Protein AF-A0A4R6BAG0-F1 (afdb_monomer)

Solvent-accessible surface area (backbone atoms only — not comparable to full-atom values): 4954 Å² total; per-residue (Å²): 132,90,79,74,91,60,79,78,90,71,59,60,44,75,41,76,92,77,73,36,45,26,40,88,86,71,48,58,40,76,45,76,44,79,43,79,63,95,73,94,52,86,58,29,42,32,33,30,41,58,53,74,61,39,72,74,34,91,62,21,82,91,73,48,64,92,87,61,92,71,44,75,52,76,48,112

Organism: NCBI:txid198483

Mean predicted aligned error: 8.37 Å

Nearest PDB structures (foldseek):
  8g5y-assembly1_5A  TM=4.362E-01  e=3.928E+00  Homo sapiens
  5hy6-assembly1_A  TM=4.056E-01  e=7.182E+00  Spodoptera frugiperda

Foldseek 3Di:
DDPDDDPPPWDFDQDPVVRFTAGPLGFTFPDWDWDDDPPPDDIKIKTWGDVVCLVPGPVVPVQPDPPDPTDIDIDD

Sequence (76 aa):
IVHGVRKENQAFEYNKDAGMFVCPAGQLAVRKARQGKKQGQNQTDTYYFDIDKCQICPLKIGCYRDGAKSKTYSVT

pLDDT: mean 76.93, std 13.63, range [32.78, 89.69]

Radius of gyration: 13.51 Å; Cα contacts (8 Å,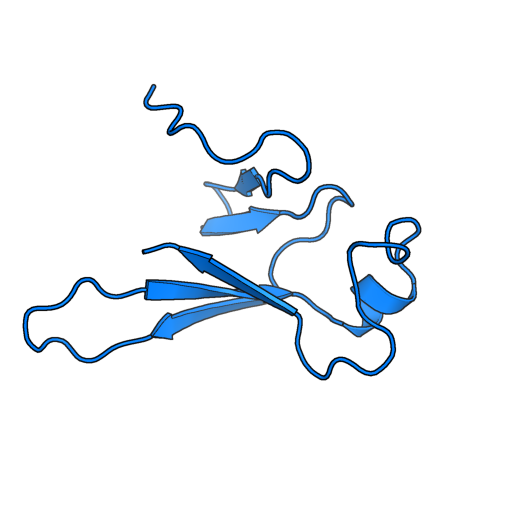 |Δi|>4): 109; chains: 1; bounding box: 24×37×34 Å

Secondary structure (DSSP, 8-state):
-------GGG--EEETTTTEEE-TTSPBPSEEEEES-SSSSPPEEEEEE-HHHHHS-TTHHHHS-TT-S-EEEEE-

Structure (mmCIF, N/CA/C/O backbone):
data_AF-A0A4R6BAG0-F1
#
_entry.id   AF-A0A4R6BAG0-F1
#
loop_
_atom_site.group_PDB
_atom_site.id
_atom_site.type_symbol
_atom_site.label_atom_id
_atom_site.label_alt_id
_atom_site.label_comp_id
_atom_site.label_asym_id
_atom_site.label_entity_id
_atom_site.label_seq_id
_atom_site.pdbx_PDB_ins_code
_atom_site.Cartn_x
_atom_site.Cartn_y
_atom_site.Cartn_z
_atom_site.occupancy
_atom_site.B_iso_or_equiv
_atom_site.auth_seq_id
_atom_site.auth_comp_id
_atom_site.auth_asym_id
_atom_site.auth_atom_id
_atom_site.pdbx_PDB_model_num
ATOM 1 N N . ILE A 1 1 ? 0.077 23.458 -7.903 1.00 35.38 1 ILE A N 1
ATOM 2 C CA . ILE A 1 1 ? -0.009 21.978 -7.862 1.00 35.38 1 ILE A CA 1
ATOM 3 C C . ILE A 1 1 ? 1.108 21.514 -6.935 1.00 35.38 1 ILE A C 1
ATOM 5 O O . ILE A 1 1 ? 2.261 21.778 -7.246 1.00 35.38 1 ILE A O 1
ATOM 9 N N . VAL A 1 2 ? 0.794 20.988 -5.745 1.00 32.78 2 VAL A N 1
ATOM 10 C CA . VAL A 1 2 ? 1.826 20.632 -4.755 1.00 32.78 2 VAL A CA 1
ATOM 11 C C . VAL A 1 2 ? 2.348 19.226 -5.050 1.00 32.78 2 VAL A C 1
ATOM 13 O O . VAL A 1 2 ? 1.738 18.224 -4.690 1.00 32.78 2 VAL A O 1
ATOM 16 N N . HIS A 1 3 ? 3.466 19.149 -5.765 1.00 45.72 3 HIS A N 1
ATOM 17 C CA . HIS A 1 3 ? 4.207 17.904 -5.941 1.00 45.72 3 HIS A CA 1
ATOM 18 C C . HIS A 1 3 ? 5.138 17.740 -4.737 1.00 45.72 3 HIS A C 1
ATOM 20 O O . HIS A 1 3 ? 6.294 18.150 -4.758 1.00 45.72 3 HIS A O 1
ATOM 26 N N . GLY A 1 4 ? 4.595 17.208 -3.639 1.00 44.84 4 GLY A N 1
ATOM 27 C CA . GLY A 1 4 ? 5.402 16.806 -2.491 1.00 44.84 4 GLY A CA 1
ATOM 28 C C . GLY A 1 4 ? 6.399 15.734 -2.926 1.00 44.84 4 GLY A C 1
ATOM 29 O O . GLY A 1 4 ? 5.997 14.701 -3.458 1.00 44.84 4 GLY A O 1
ATOM 30 N N . VAL A 1 5 ? 7.688 15.999 -2.718 1.00 47.69 5 VAL A N 1
ATOM 31 C CA . VAL A 1 5 ? 8.819 15.157 -3.127 1.00 47.69 5 VAL A CA 1
ATOM 32 C C . VAL A 1 5 ? 8.751 13.807 -2.401 1.00 47.69 5 VAL A C 1
ATOM 34 O O . VAL A 1 5 ? 9.278 13.637 -1.305 1.00 47.69 5 VAL A O 1
ATOM 37 N N . ARG A 1 6 ? 8.059 12.827 -2.985 1.00 52.97 6 ARG A N 1
ATOM 38 C CA . ARG A 1 6 ? 8.122 11.415 -2.584 1.00 52.97 6 ARG A CA 1
ATOM 39 C C . ARG A 1 6 ? 8.909 10.681 -3.665 1.00 52.97 6 ARG A C 1
ATOM 41 O O . ARG A 1 6 ? 8.663 10.917 -4.840 1.00 52.97 6 ARG A O 1
ATOM 48 N N . LYS A 1 7 ? 9.878 9.846 -3.259 1.00 46.59 7 LYS A N 1
ATOM 49 C CA . LYS A 1 7 ? 10.812 9.115 -4.142 1.00 46.59 7 LYS A CA 1
ATOM 50 C C . LYS A 1 7 ? 10.114 8.631 -5.422 1.00 46.59 7 LYS A C 1
ATOM 52 O O . LYS A 1 7 ? 9.258 7.753 -5.376 1.00 46.59 7 LYS A O 1
ATOM 57 N N . GLU A 1 8 ? 10.533 9.214 -6.539 1.00 49.59 8 GLU A N 1
ATOM 58 C CA . GLU A 1 8 ? 9.941 9.150 -7.884 1.00 49.59 8 GLU A CA 1
ATOM 59 C C . GLU A 1 8 ? 9.857 7.736 -8.490 1.00 49.59 8 GLU A C 1
ATOM 61 O O . GLU A 1 8 ? 9.127 7.500 -9.441 1.00 49.59 8 GLU A O 1
ATOM 66 N N . ASN A 1 9 ? 10.549 6.749 -7.923 1.00 46.38 9 ASN A N 1
ATOM 67 C CA . ASN A 1 9 ? 10.760 5.461 -8.589 1.00 46.38 9 ASN A CA 1
ATOM 68 C C . ASN A 1 9 ? 9.658 4.402 -8.365 1.00 46.38 9 ASN A C 1
ATOM 70 O O . ASN A 1 9 ? 9.824 3.252 -8.764 1.00 46.38 9 ASN A O 1
ATOM 74 N N . GLN A 1 10 ? 8.543 4.743 -7.707 1.00 54.88 10 GLN A N 1
ATOM 75 C CA . GLN A 1 10 ? 7.437 3.799 -7.456 1.00 54.88 10 GLN A CA 1
ATOM 76 C C . GLN A 1 10 ? 6.107 4.512 -7.143 1.00 54.88 10 GLN A C 1
ATOM 78 O O . GLN A 1 10 ? 5.333 4.078 -6.288 1.00 54.88 10 GLN A O 1
ATOM 83 N N . ALA A 1 11 ? 5.879 5.669 -7.769 1.00 64.62 11 ALA A N 1
ATOM 84 C CA . ALA A 1 11 ? 4.779 6.558 -7.421 1.00 64.62 11 ALA A CA 1
ATOM 85 C C . ALA A 1 11 ? 3.417 5.909 -7.723 1.00 64.62 11 ALA A C 1
ATOM 87 O O . ALA A 1 11 ? 3.044 5.712 -8.874 1.00 64.62 11 ALA A O 1
ATOM 88 N N . PHE A 1 12 ? 2.671 5.568 -6.672 1.00 76.62 12 PHE A 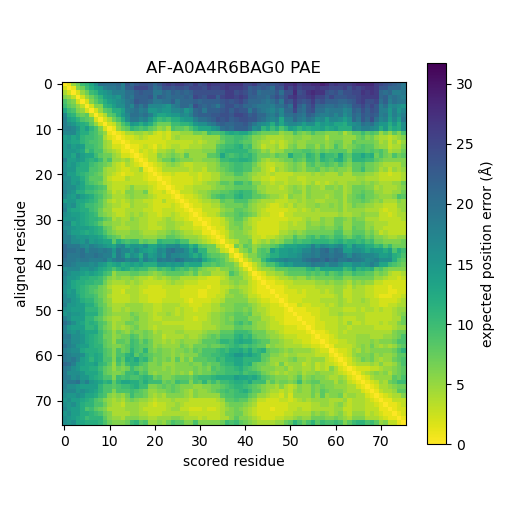N 1
ATOM 89 C CA . PHE A 1 12 ? 1.256 5.233 -6.788 1.00 76.62 12 PHE A CA 1
ATOM 90 C C . PHE A 1 12 ? 0.493 6.502 -7.184 1.00 76.62 12 PHE A C 1
ATOM 92 O O . PHE A 1 12 ? 0.604 7.527 -6.506 1.00 76.62 12 PHE A O 1
ATOM 99 N N . GLU A 1 13 ? -0.288 6.438 -8.256 1.00 84.00 13 GLU A N 1
ATOM 100 C CA . GLU A 1 13 ? -1.082 7.567 -8.737 1.00 84.00 13 GLU A CA 1
ATOM 101 C C . GLU A 1 13 ? -2.408 7.639 -7.986 1.00 84.00 13 GLU A C 1
ATOM 103 O O . GLU A 1 13 ? -3.072 6.628 -7.779 1.00 84.00 13 GLU A O 1
ATOM 108 N N . TYR A 1 14 ? -2.822 8.828 -7.553 1.00 84.00 14 TYR A N 1
ATOM 109 C CA . TYR A 1 14 ? -4.122 8.991 -6.906 1.00 84.00 14 TYR A CA 1
ATOM 110 C C . TYR A 1 14 ? -5.203 9.268 -7.953 1.00 84.00 14 TYR A C 1
ATOM 112 O O . TYR A 1 14 ? -5.241 10.351 -8.539 1.00 84.00 14 TYR A O 1
ATOM 120 N N . ASN A 1 15 ? -6.104 8.310 -8.157 1.00 85.62 15 ASN A N 1
ATOM 121 C CA . ASN A 1 15 ? -7.277 8.479 -8.999 1.00 85.62 15 ASN A CA 1
ATOM 122 C C . ASN A 1 15 ? -8.354 9.253 -8.218 1.00 85.62 15 ASN A C 1
ATOM 124 O O . ASN A 1 15 ? -8.892 8.760 -7.223 1.00 85.62 15 ASN A O 1
ATOM 128 N N . LYS A 1 16 ? -8.652 10.480 -8.663 1.00 81.25 16 LYS A N 1
ATOM 129 C CA . LYS A 1 16 ? -9.620 11.378 -8.013 1.00 81.25 16 LYS A CA 1
ATOM 130 C C . LYS A 1 16 ? -11.068 10.953 -8.248 1.00 81.25 16 LYS A C 1
ATOM 132 O O . LYS A 1 16 ? -11.875 11.146 -7.346 1.00 81.25 16 LYS A O 1
ATOM 137 N N . ASP A 1 17 ? -11.369 10.358 -9.398 1.00 81.62 17 ASP A N 1
ATOM 138 C CA . ASP A 1 17 ? -12.708 9.874 -9.748 1.00 81.62 17 ASP A CA 1
ATOM 139 C C . ASP A 1 17 ? -13.110 8.675 -8.882 1.00 81.62 17 ASP A C 1
ATOM 141 O O . ASP A 1 17 ? -14.242 8.584 -8.415 1.00 81.62 17 ASP A O 1
ATOM 145 N N . ALA A 1 18 ? -12.155 7.781 -8.605 1.00 78.12 18 ALA A N 1
ATOM 146 C CA . ALA A 1 18 ? -12.368 6.611 -7.751 1.00 78.12 18 ALA A CA 1
ATOM 147 C C . ALA A 1 18 ? -12.061 6.863 -6.261 1.00 78.12 18 ALA A C 1
ATOM 149 O O . ALA A 1 18 ? -12.403 6.044 -5.408 1.00 78.12 18 ALA A O 1
ATOM 150 N N . GLY A 1 19 ? -11.368 7.957 -5.930 1.00 82.62 19 GLY A N 1
ATOM 151 C CA . GLY A 1 19 ? -10.877 8.229 -4.575 1.00 82.62 19 GLY A CA 1
ATOM 152 C C . GLY A 1 19 ? -9.859 7.196 -4.069 1.00 82.62 19 GLY A C 1
ATOM 153 O O . GLY A 1 19 ? -9.780 6.930 -2.865 1.00 82.62 19 GLY A O 1
ATOM 154 N N . MET A 1 20 ? -9.109 6.569 -4.978 1.00 87.25 20 MET A N 1
ATOM 155 C CA . MET A 1 20 ? -8.247 5.417 -4.698 1.00 87.25 20 MET A CA 1
ATOM 156 C C . MET A 1 20 ? -6.882 5.549 -5.368 1.00 87.25 20 MET A C 1
ATOM 158 O O . MET A 1 20 ? -6.741 6.1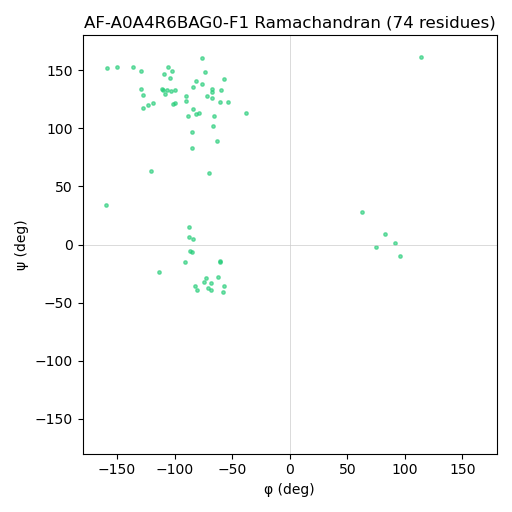80 -6.410 1.00 87.25 20 MET A O 1
ATOM 162 N N . PHE A 1 21 ? -5.864 4.920 -4.776 1.00 87.12 21 PHE A N 1
ATOM 163 C CA . PHE A 1 21 ? -4.541 4.842 -5.389 1.00 87.12 21 PHE A CA 1
ATOM 164 C C . PHE A 1 21 ? -4.478 3.728 -6.433 1.00 87.12 21 PHE A C 1
ATOM 166 O O . PHE A 1 21 ? -5.007 2.636 -6.230 1.00 87.12 21 PHE A O 1
ATOM 173 N N . VAL A 1 22 ? -3.783 4.011 -7.525 1.00 85.94 22 VAL A N 1
ATOM 174 C CA . VAL A 1 22 ? -3.473 3.109 -8.625 1.00 85.94 22 VAL A CA 1
ATOM 175 C C . VAL A 1 22 ? -1.990 2.789 -8.544 1.00 85.94 22 VAL A C 1
ATOM 177 O O . VAL A 1 22 ? -1.151 3.676 -8.385 1.00 85.94 22 VAL A O 1
ATOM 180 N N . CYS A 1 23 ? -1.652 1.507 -8.583 1.00 84.25 23 CYS A N 1
ATOM 181 C CA . CYS A 1 23 ? -0.260 1.088 -8.627 1.00 84.25 23 CYS A CA 1
ATOM 182 C C . CYS A 1 23 ? 0.321 1.300 -10.038 1.00 84.25 23 CYS A C 1
ATOM 184 O O . CYS A 1 23 ? -0.441 1.326 -11.004 1.00 84.25 23 CYS A O 1
ATOM 186 N N . PRO A 1 24 ? 1.654 1.364 -10.199 1.00 80.69 24 PRO A N 1
ATOM 187 C CA . PRO A 1 24 ? 2.283 1.521 -11.517 1.00 80.69 24 PRO A CA 1
ATOM 188 C C . PRO A 1 24 ? 1.978 0.375 -12.501 1.00 80.69 24 PRO A C 1
ATOM 190 O O . PRO A 1 24 ? 2.169 0.526 -13.699 1.00 80.69 24 PRO A O 1
ATOM 193 N N . ALA A 1 25 ? 1.471 -0.767 -12.020 1.00 80.50 25 ALA A N 1
ATOM 194 C CA . ALA A 1 25 ? 0.970 -1.850 -12.869 1.00 80.50 25 ALA A CA 1
ATOM 195 C C . ALA A 1 25 ? -0.492 -1.653 -13.332 1.00 80.50 25 ALA A C 1
ATOM 197 O O . ALA A 1 25 ? -1.075 -2.566 -13.912 1.00 80.50 25 ALA A O 1
ATOM 198 N N . GLY A 1 26 ? -1.120 -0.514 -13.016 1.00 81.56 26 GLY A N 1
ATOM 199 C CA . GLY A 1 26 ? -2.496 -0.181 -13.397 1.00 81.56 26 GLY A CA 1
ATOM 200 C C . GLY A 1 26 ? -3.594 -0.762 -12.497 1.00 81.56 26 GLY A C 1
ATOM 201 O O . GLY A 1 26 ? -4.769 -0.674 -12.840 1.00 81.56 26 GLY A O 1
ATOM 202 N N . GLN A 1 27 ? -3.259 -1.363 -11.349 1.00 84.88 27 GLN A N 1
ATOM 203 C CA . GLN A 1 27 ? -4.259 -1.918 -10.425 1.00 84.88 27 GLN A CA 1
ATOM 204 C C . GLN A 1 27 ? -4.707 -0.881 -9.396 1.00 84.88 27 GLN A C 1
ATOM 206 O O . GLN A 1 27 ? -3.881 -0.301 -8.687 1.00 84.88 27 GLN A O 1
ATOM 211 N N . LEU A 1 28 ? -6.021 -0.696 -9.271 1.00 87.06 28 LEU A N 1
ATOM 212 C CA . LEU A 1 28 ? -6.629 0.121 -8.223 1.00 87.06 28 LEU A CA 1
ATOM 213 C C . LEU A 1 28 ? -6.582 -0.579 -6.861 1.00 87.06 28 LEU A C 1
ATOM 215 O O . LEU A 1 28 ? -6.670 -1.806 -6.759 1.00 87.06 28 LEU A O 1
ATOM 219 N N . ALA A 1 29 ? -6.476 0.223 -5.803 1.00 88.31 29 ALA A N 1
ATOM 220 C CA . ALA A 1 29 ? -6.712 -0.235 -4.444 1.00 88.31 29 ALA A CA 1
ATOM 221 C C . ALA A 1 29 ? -8.128 -0.828 -4.323 1.00 88.31 29 ALA A C 1
ATOM 223 O O . ALA A 1 29 ? -9.077 -0.330 -4.913 1.00 88.31 29 ALA A O 1
ATOM 224 N N . VAL A 1 30 ? -8.271 -1.892 -3.539 1.00 89.69 30 VAL A N 1
ATOM 225 C CA . VAL A 1 30 ? -9.555 -2.569 -3.298 1.00 89.69 30 V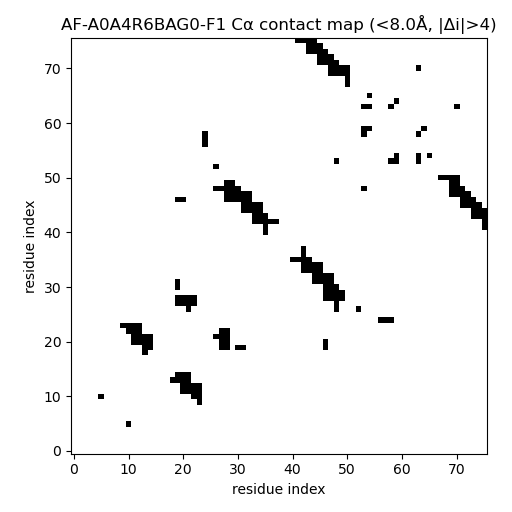AL A CA 1
ATOM 226 C C . VAL A 1 30 ? -10.347 -1.852 -2.213 1.00 89.69 30 VAL A C 1
ATOM 228 O O . VAL A 1 30 ? -11.571 -1.784 -2.257 1.00 89.69 30 VAL A O 1
ATOM 231 N N . ARG A 1 31 ? -9.652 -1.322 -1.202 1.00 88.19 31 ARG A N 1
ATOM 232 C CA . ARG A 1 31 ? -10.295 -0.615 -0.093 1.00 88.19 31 ARG A CA 1
ATOM 233 C C . ARG A 1 31 ? -9.406 0.464 0.492 1.00 88.19 31 ARG A C 1
ATOM 235 O O . ARG A 1 31 ? -8.182 0.346 0.508 1.00 88.19 31 ARG A O 1
ATOM 242 N N . LYS A 1 32 ? -10.052 1.473 1.060 1.00 88.94 32 LYS A N 1
ATOM 243 C CA . LYS A 1 32 ? -9.448 2.504 1.901 1.00 88.94 32 LYS A CA 1
ATOM 244 C C . LYS A 1 32 ? -9.929 2.294 3.334 1.00 88.94 32 LYS A C 1
ATOM 246 O O . LYS A 1 32 ? -11.120 2.113 3.561 1.00 88.94 32 LYS A O 1
ATOM 251 N N . ALA A 1 33 ? -9.019 2.322 4.298 1.00 87.88 33 ALA A N 1
ATOM 252 C CA . ALA A 1 33 ? -9.353 2.370 5.713 1.00 87.88 33 ALA A CA 1
ATOM 253 C C . ALA A 1 33 ? -8.614 3.535 6.360 1.00 87.88 33 ALA A C 1
ATOM 255 O O . ALA A 1 33 ? -7.399 3.654 6.222 1.00 87.88 33 ALA A O 1
ATOM 256 N N . ARG A 1 34 ? -9.343 4.376 7.086 1.00 85.94 34 ARG A N 1
ATOM 257 C CA . ARG A 1 34 ? -8.748 5.445 7.882 1.00 85.94 34 ARG A CA 1
ATOM 258 C C . ARG A 1 34 ? -8.328 4.873 9.230 1.00 85.94 34 ARG A C 1
ATOM 260 O O . ARG A 1 34 ? -9.165 4.369 9.975 1.00 85.94 34 ARG A O 1
ATOM 267 N N . GLN A 1 35 ? -7.031 4.896 9.500 1.00 81.62 35 GLN A N 1
ATOM 268 C CA . GLN A 1 35 ? -6.426 4.405 10.730 1.00 81.62 35 GLN A CA 1
ATOM 269 C C . GLN A 1 35 ? -6.05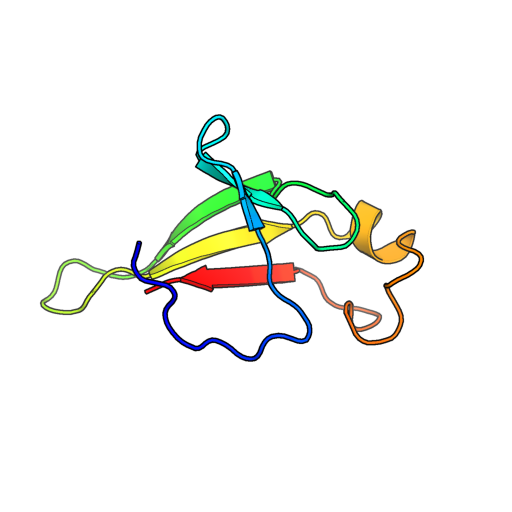8 5.566 11.661 1.00 81.62 35 GLN A C 1
ATOM 271 O O . GLN A 1 35 ? -5.706 6.663 11.221 1.00 81.62 35 GLN A O 1
ATOM 276 N N . GLY A 1 36 ? -6.119 5.290 12.965 1.00 76.56 36 GLY A N 1
ATOM 277 C CA . GLY A 1 36 ? -5.829 6.243 14.034 1.00 76.56 36 GLY A C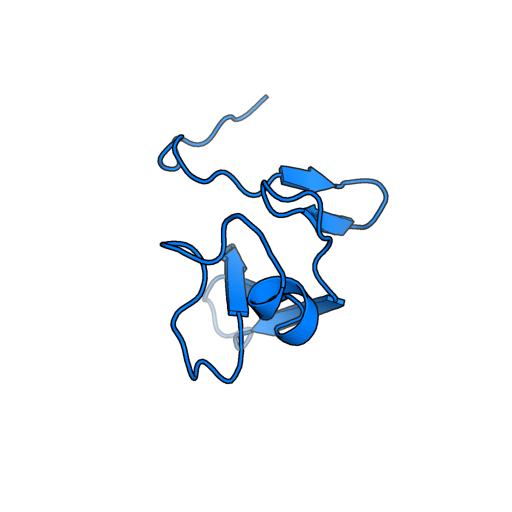A 1
ATOM 278 C C . GLY A 1 36 ? -7.060 6.584 14.877 1.00 76.56 36 GLY A C 1
ATOM 279 O O . GLY A 1 36 ? -8.201 6.351 14.489 1.00 76.56 36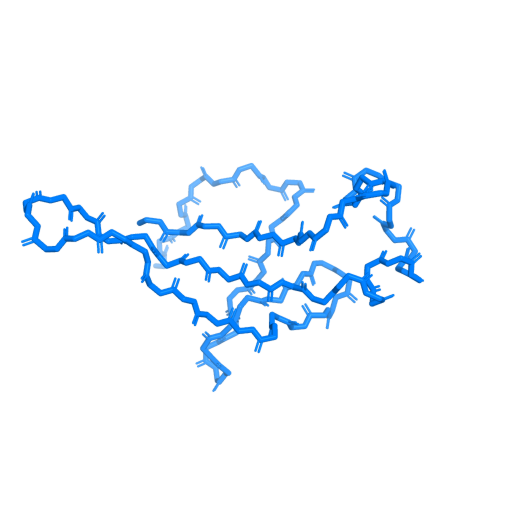 GLY A O 1
ATOM 280 N N . LYS A 1 37 ? -6.828 7.131 16.074 1.00 70.62 37 LYS A N 1
ATOM 281 C CA . LYS A 1 37 ? -7.878 7.702 16.935 1.00 70.62 37 LYS A CA 1
ATOM 282 C C . LYS A 1 37 ? -7.803 9.222 16.862 1.00 70.62 37 LYS A C 1
ATOM 284 O O . LYS A 1 37 ? -6.702 9.762 16.797 1.00 70.62 37 LYS A O 1
ATOM 289 N N . LYS A 1 38 ? -8.948 9.915 16.894 1.00 66.00 38 LYS A N 1
ATOM 290 C CA . LYS A 1 38 ? -9.030 11.388 16.965 1.00 66.00 38 LYS A CA 1
ATOM 291 C C . LYS A 1 38 ? -8.573 11.904 18.346 1.00 66.00 38 LYS A C 1
ATOM 293 O O . LYS A 1 38 ? -9.357 12.483 19.083 1.00 66.00 38 LYS A O 1
ATOM 298 N N . GLN A 1 39 ? -7.322 11.649 18.723 1.00 65.94 39 GLN A N 1
ATOM 299 C CA . GLN A 1 39 ? -6.683 12.156 19.943 1.00 65.94 39 GLN A CA 1
ATOM 300 C C . GLN A 1 39 ? -5.448 12.984 19.559 1.00 65.94 39 GLN A C 1
ATOM 302 O O . GLN A 1 39 ? -4.317 12.598 19.826 1.00 65.94 39 GLN A O 1
ATOM 307 N N . GLY A 1 40 ? -5.664 14.090 18.841 1.00 65.56 40 GLY A N 1
ATOM 308 C CA . GLY A 1 40 ? -4.622 15.090 18.564 1.00 65.56 40 GLY A CA 1
ATOM 309 C C . GLY A 1 40 ? -3.563 14.731 17.511 1.00 65.56 40 GLY A C 1
ATOM 310 O O . GLY A 1 40 ? -2.727 15.574 17.214 1.00 65.56 40 GLY A O 1
ATOM 311 N N . GLN A 1 41 ? -3.597 13.533 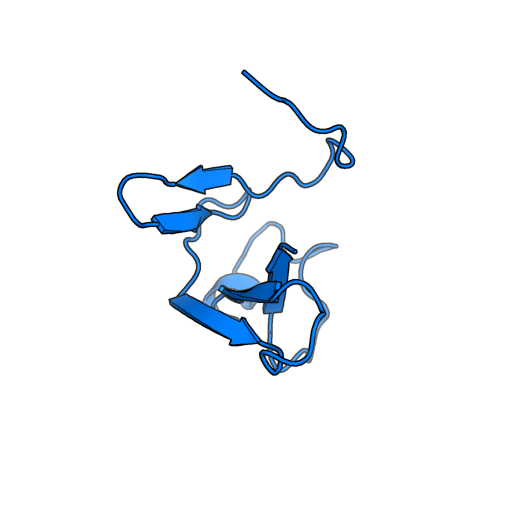16.917 1.00 69.81 41 GLN A N 1
ATOM 312 C CA . GLN A 1 41 ? -2.695 13.130 15.828 1.00 69.81 41 GLN A CA 1
ATOM 313 C C . GLN A 1 41 ? -3.427 13.023 14.481 1.00 69.81 41 GLN A C 1
ATOM 315 O O . GLN A 1 41 ? -4.605 12.642 14.424 1.00 69.81 41 GLN A O 1
ATOM 320 N N . ASN A 1 42 ? -2.712 13.339 13.393 1.00 71.81 42 ASN A N 1
ATOM 321 C CA . ASN A 1 42 ? -3.224 13.212 12.028 1.00 71.81 42 ASN A CA 1
ATOM 322 C C . ASN A 1 42 ? -3.616 11.758 11.746 1.00 71.81 42 ASN A C 1
ATOM 324 O O . ASN A 1 42 ? -2.894 10.819 12.068 1.00 71.81 42 ASN A O 1
ATOM 328 N N . GLN A 1 43 ? -4.804 11.585 11.174 1.00 78.94 43 GLN A N 1
ATOM 329 C CA . GLN A 1 43 ? -5.315 10.276 10.784 1.00 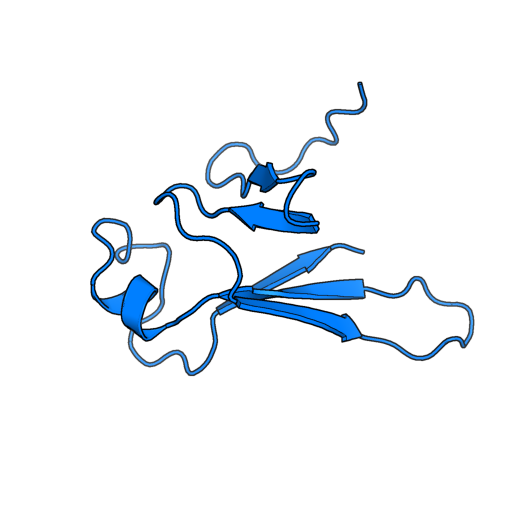78.94 43 GLN A CA 1
ATOM 330 C C . GLN A 1 43 ? -4.617 9.822 9.506 1.00 78.94 43 GLN A C 1
ATOM 332 O O . GLN A 1 43 ? -4.496 10.611 8.573 1.00 78.94 43 GLN A O 1
ATOM 337 N N . THR A 1 44 ? -4.238 8.552 9.440 1.00 84.06 44 THR A N 1
ATOM 338 C CA . THR A 1 44 ? -3.573 7.984 8.269 1.00 84.06 44 THR A CA 1
ATOM 339 C C . THR A 1 44 ? -4.591 7.223 7.433 1.00 84.06 44 THR A C 1
ATOM 341 O O . THR A 1 44 ? -5.231 6.286 7.904 1.00 84.06 44 THR A O 1
ATOM 344 N N . ASP A 1 45 ? -4.753 7.611 6.177 1.00 87.38 45 ASP A N 1
ATOM 345 C CA . ASP A 1 45 ? -5.536 6.862 5.207 1.00 87.38 45 ASP A CA 1
ATOM 346 C C . ASP A 1 45 ? -4.684 5.715 4.644 1.00 87.38 45 ASP A C 1
ATOM 348 O O . ASP A 1 45 ? -3.709 5.932 3.926 1.00 87.38 45 ASP A O 1
ATOM 352 N N . THR A 1 46 ? -5.057 4.477 4.954 1.00 88.06 46 THR A N 1
ATOM 353 C CA . THR A 1 46 ? -4.398 3.267 4.457 1.00 88.06 46 THR A CA 1
ATOM 354 C C . THR A 1 46 ? -5.204 2.646 3.325 1.00 88.06 46 THR A C 1
ATOM 356 O O . THR A 1 46 ? -6.352 2.240 3.500 1.00 88.06 46 THR A O 1
ATOM 359 N N . TYR A 1 47 ? -4.583 2.524 2.162 1.00 89.06 47 TYR A N 1
ATOM 360 C CA . TYR A 1 47 ? -5.136 1.912 0.961 1.00 89.06 47 TYR A CA 1
ATOM 361 C C . TYR A 1 47 ? -4.613 0.489 0.835 1.00 89.06 47 TYR A C 1
ATOM 363 O O . TYR A 1 47 ? -3.419 0.253 0.994 1.00 89.06 47 TYR A O 1
ATOM 371 N N . TYR A 1 48 ? -5.495 -0.461 0.560 1.00 88.19 48 TYR A N 1
ATOM 372 C CA . TYR A 1 48 ? -5.172 -1.880 0.467 1.00 88.19 48 TYR A CA 1
ATOM 373 C C . TYR A 1 48 ? -5.290 -2.327 -0.978 1.00 88.19 48 TYR A C 1
ATOM 375 O O . TYR A 1 48 ? -6.289 -2.039 -1.634 1.00 88.19 48 TYR A O 1
ATOM 383 N N . PHE A 1 49 ? -4.294 -3.064 -1.445 1.00 88.38 49 PHE A N 1
ATOM 384 C CA . PHE A 1 49 ? -4.250 -3.643 -2.778 1.00 88.38 49 PHE A CA 1
ATOM 385 C C . PHE A 1 49 ? -4.504 -5.143 -2.721 1.00 88.38 49 PHE A C 1
ATOM 387 O O . PHE A 1 49 ? -4.218 -5.802 -1.719 1.00 88.38 49 PHE A O 1
ATOM 394 N N . ASP A 1 50 ? -5.032 -5.656 -3.825 1.00 87.75 50 ASP A N 1
ATOM 395 C CA . ASP A 1 50 ? -5.301 -7.072 -4.016 1.00 87.75 50 ASP A CA 1
ATOM 396 C C . ASP A 1 50 ? -3.993 -7.853 -4.194 1.00 87.75 50 ASP A C 1
ATOM 398 O O . ASP A 1 50 ? -3.144 -7.486 -5.014 1.00 87.75 50 ASP A O 1
ATOM 402 N N . ILE A 1 51 ? -3.818 -8.915 -3.412 1.00 86.50 51 ILE A N 1
ATOM 403 C CA . ILE A 1 51 ? -2.606 -9.732 -3.438 1.00 86.50 51 ILE A CA 1
ATOM 404 C C . ILE A 1 51 ? -2.635 -10.712 -4.589 1.00 86.50 51 ILE A C 1
ATOM 406 O O . ILE A 1 51 ? -1.599 -10.891 -5.220 1.00 86.50 51 ILE A O 1
ATOM 410 N N . ASP A 1 52 ? -3.788 -11.300 -4.894 1.00 86.31 52 ASP A N 1
ATOM 411 C CA . ASP A 1 52 ? -3.926 -12.240 -6.002 1.00 86.31 52 ASP A CA 1
ATOM 412 C C . ASP A 1 52 ? -3.504 -11.553 -7.305 1.00 86.31 52 ASP A C 1
ATOM 414 O O . ASP A 1 52 ? -2.710 -12.079 -8.087 1.00 86.31 52 ASP A O 1
ATOM 418 N N . LYS A 1 53 ? -3.894 -10.281 -7.459 1.00 84.56 53 LYS A N 1
ATOM 419 C CA . LYS A 1 53 ? -3.440 -9.435 -8.571 1.00 84.56 53 LYS A CA 1
ATOM 420 C C . LYS A 1 53 ? -1.956 -9.076 -8.494 1.00 84.56 53 LYS A C 1
ATOM 422 O O . LYS A 1 53 ? -1.305 -8.943 -9.526 1.00 84.56 53 LYS A O 1
ATOM 427 N N . CYS A 1 54 ? -1.397 -8.911 -7.295 1.00 84.06 54 CYS A N 1
ATOM 428 C CA . CYS A 1 54 ? 0.036 -8.660 -7.120 1.00 84.06 54 CYS A CA 1
ATOM 429 C C . CYS A 1 54 ? 0.903 -9.901 -7.384 1.00 84.06 54 CYS A C 1
ATOM 431 O O . CYS A 1 54 ? 2.039 -9.736 -7.819 1.00 84.06 54 CYS A O 1
ATOM 433 N N . GLN A 1 55 ? 0.393 -11.114 -7.161 1.00 83.12 55 GLN A N 1
ATOM 434 C CA . GLN A 1 55 ? 1.110 -12.371 -7.404 1.00 83.12 55 GLN A CA 1
ATOM 435 C C . GLN A 1 55 ? 1.292 -12.656 -8.898 1.00 83.12 55 GLN A C 1
ATOM 437 O O . GLN A 1 55 ? 2.353 -13.129 -9.311 1.00 83.12 55 GLN A O 1
ATOM 442 N N . ILE A 1 56 ? 0.283 -12.328 -9.711 1.00 84.62 56 ILE A N 1
ATOM 443 C CA . ILE A 1 56 ? 0.338 -12.445 -11.178 1.00 84.62 56 ILE A CA 1
ATOM 444 C C . ILE A 1 56 ? 0.976 -11.224 -11.854 1.00 84.62 56 ILE A C 1
ATOM 446 O O . ILE A 1 56 ? 1.182 -11.220 -13.065 1.00 84.62 56 ILE A O 1
ATOM 450 N N . CYS A 1 57 ? 1.274 -10.169 -11.091 1.00 83.81 57 CYS A N 1
ATOM 451 C CA . CYS A 1 57 ? 1.788 -8.923 -11.637 1.00 83.81 57 CYS A CA 1
ATOM 452 C C . CYS A 1 57 ? 3.205 -9.113 -12.211 1.00 83.81 57 CYS A C 1
ATOM 454 O O . CYS A 1 57 ? 4.073 -9.657 -11.521 1.00 83.81 57 CYS A O 1
ATOM 456 N N . PRO A 1 58 ? 3.500 -8.599 -13.420 1.00 81.94 58 PRO A N 1
ATOM 457 C CA . PRO A 1 58 ? 4.852 -8.652 -13.983 1.00 81.94 58 PRO A CA 1
ATOM 458 C C . PRO A 1 58 ? 5.870 -7.883 -13.126 1.00 81.94 58 PRO A C 1
ATOM 460 O O . PRO A 1 58 ? 7.036 -8.256 -13.059 1.00 81.94 58 PRO A O 1
ATOM 463 N N . LEU A 1 59 ? 5.417 -6.857 -12.396 1.00 79.19 59 LEU A N 1
ATOM 464 C CA . LEU A 1 59 ? 6.229 -6.066 -11.467 1.00 79.19 59 LEU A CA 1
ATOM 465 C C . LEU A 1 59 ? 6.289 -6.669 -10.054 1.00 79.19 59 LEU A C 1
ATOM 467 O O . LEU A 1 59 ? 6.662 -5.976 -9.109 1.00 79.19 59 LEU A O 1
ATOM 471 N N . LYS A 1 60 ? 5.902 -7.940 -9.858 1.00 79.06 60 LYS A N 1
ATOM 472 C CA . LYS A 1 60 ? 5.971 -8.585 -8.534 1.00 79.06 60 LYS A CA 1
ATOM 473 C C . LYS A 1 60 ? 7.388 -8.560 -7.958 1.00 79.06 60 LYS A C 1
ATOM 475 O O . LYS A 1 60 ? 7.550 -8.328 -6.762 1.00 79.06 60 LYS A O 1
ATOM 480 N N . ILE A 1 61 ? 8.396 -8.706 -8.822 1.00 76.38 61 ILE A N 1
ATOM 481 C CA . ILE A 1 61 ? 9.817 -8.690 -8.470 1.00 76.38 61 ILE A CA 1
ATOM 482 C C . ILE A 1 61 ? 10.175 -7.276 -7.988 1.00 76.38 61 ILE A C 1
ATOM 484 O O . ILE A 1 61 ? 10.299 -6.349 -8.781 1.00 76.38 61 ILE A O 1
ATOM 488 N N . GLY A 1 62 ? 10.280 -7.103 -6.667 1.00 73.50 62 GLY A N 1
ATOM 489 C CA . GLY A 1 62 ? 10.597 -5.825 -6.015 1.00 73.50 62 GLY A CA 1
ATOM 490 C C . GLY A 1 62 ? 9.395 -5.003 -5.529 1.00 73.50 62 GLY A C 1
ATOM 491 O O . GLY A 1 62 ? 9.592 -4.056 -4.772 1.00 73.50 62 GLY A O 1
ATOM 492 N N . CYS A 1 63 ? 8.158 -5.365 -5.892 1.00 77.44 63 CYS A N 1
ATOM 493 C CA . CYS A 1 63 ? 6.942 -4.657 -5.459 1.00 77.44 63 CYS A CA 1
ATOM 494 C C . CYS A 1 63 ? 6.035 -5.489 -4.535 1.00 77.44 63 CYS A C 1
ATOM 496 O O . CYS A 1 63 ? 5.212 -4.938 -3.798 1.00 77.44 63 CYS A O 1
ATOM 498 N N . TYR A 1 64 ? 6.127 -6.815 -4.590 1.00 79.62 64 TYR A N 1
ATOM 499 C CA . TYR A 1 64 ? 5.413 -7.729 -3.706 1.00 79.62 64 TYR A CA 1
ATOM 500 C C . TYR A 1 64 ? 6.415 -8.717 -3.114 1.00 79.62 64 TYR A C 1
ATOM 502 O O . TYR A 1 64 ? 7.270 -9.241 -3.820 1.00 79.62 64 TYR A O 1
ATOM 510 N N . ARG A 1 65 ? 6.336 -8.937 -1.801 1.00 79.69 65 ARG A N 1
ATOM 511 C CA . ARG A 1 65 ? 7.166 -9.930 -1.120 1.00 79.69 65 ARG A CA 1
ATOM 512 C C . ARG A 1 65 ? 6.416 -11.254 -1.126 1.00 79.69 65 ARG A C 1
ATOM 514 O O . ARG A 1 65 ? 5.296 -11.307 -0.618 1.00 79.69 65 ARG A O 1
ATOM 521 N N . ASP A 1 66 ? 7.030 -12.301 -1.669 1.00 77.62 66 ASP A N 1
ATOM 522 C CA . ASP A 1 66 ? 6.448 -13.642 -1.682 1.00 77.62 66 ASP A CA 1
ATOM 523 C C . ASP A 1 66 ? 6.052 -14.072 -0.259 1.00 77.62 66 ASP A C 1
ATOM 525 O O . ASP A 1 66 ? 6.856 -14.027 0.675 1.00 77.62 66 ASP A O 1
ATOM 529 N N . GLY A 1 67 ? 4.770 -14.410 -0.085 1.00 79.12 67 GLY A N 1
ATOM 530 C CA . GLY A 1 67 ? 4.165 -14.760 1.206 1.00 79.12 67 GLY A CA 1
ATOM 531 C C . GLY A 1 67 ? 3.526 -13.607 1.995 1.00 79.12 67 GLY A C 1
ATOM 532 O O . GLY A 1 67 ? 3.012 -13.840 3.091 1.00 79.12 67 GLY A O 1
ATOM 533 N N . ALA A 1 68 ? 3.520 -12.369 1.488 1.00 83.06 68 ALA A N 1
ATOM 534 C CA . ALA A 1 68 ? 2.840 -11.266 2.166 1.00 83.06 68 ALA A CA 1
ATOM 535 C C . ALA A 1 68 ? 1.307 -11.442 2.161 1.00 83.06 68 ALA A C 1
ATOM 537 O O . ALA A 1 68 ? 0.695 -11.667 1.124 1.00 83.06 68 ALA A O 1
ATOM 538 N N . LYS A 1 69 ? 0.670 -11.289 3.332 1.00 81.75 69 LYS A N 1
ATOM 539 C CA . LYS A 1 69 ? -0.795 -11.414 3.511 1.00 81.75 69 LYS A CA 1
ATOM 540 C C . LYS A 1 69 ? -1.584 -10.134 3.244 1.00 81.75 69 LYS A C 1
ATOM 542 O O . LYS A 1 69 ? -2.810 -10.153 3.286 1.00 81.75 69 LYS A O 1
ATOM 547 N N . SER A 1 70 ? -0.907 -9.018 3.000 1.00 81.81 70 SER A N 1
ATOM 548 C CA . SER A 1 70 ? -1.533 -7.774 2.557 1.00 81.81 70 SER A CA 1
ATOM 549 C C . SER A 1 70 ? -0.511 -6.873 1.879 1.00 81.81 70 SER A C 1
ATOM 551 O O . SER A 1 70 ? 0.680 -6.904 2.194 1.00 81.81 70 SER A O 1
ATOM 553 N N . LYS A 1 71 ? -0.992 -6.046 0.950 1.00 85.81 71 LYS A N 1
ATOM 554 C CA . LYS A 1 71 ? -0.230 -4.936 0.388 1.00 85.81 71 LYS A CA 1
ATOM 555 C C . LYS A 1 71 ? -0.955 -3.640 0.700 1.00 85.81 71 LYS A C 1
ATOM 557 O O . LYS A 1 71 ? -2.119 -3.484 0.332 1.00 85.81 71 LYS A O 1
ATOM 562 N N . THR A 1 72 ? -0.281 -2.724 1.384 1.00 86.19 72 THR A N 1
ATOM 563 C CA . THR A 1 72 ? -0.870 -1.458 1.817 1.00 86.19 72 THR A CA 1
ATOM 564 C C . THR A 1 72 ? -0.016 -0.262 1.440 1.00 86.19 72 THR A C 1
ATOM 566 O O . THR A 1 72 ? 1.209 -0.337 1.390 1.00 86.19 72 THR A O 1
ATOM 569 N N . TYR A 1 73 ? -0.683 0.859 1.198 1.00 84.94 73 TYR A N 1
ATOM 570 C CA . TYR A 1 73 ? -0.069 2.164 1.027 1.00 84.94 73 TYR A CA 1
ATOM 571 C C . TYR A 1 73 ? -0.746 3.146 1.978 1.00 84.94 73 TYR A C 1
ATOM 573 O O . TYR A 1 73 ? -1.950 3.366 1.887 1.00 84.94 73 TYR A O 1
ATOM 581 N N . SER A 1 74 ? 0.011 3.697 2.922 1.00 82.81 74 SER A N 1
ATOM 582 C CA . SER A 1 74 ? -0.500 4.615 3.940 1.00 82.81 74 SER A CA 1
ATOM 583 C C . SER A 1 74 ? -0.127 6.053 3.603 1.00 82.81 74 SER A C 1
ATOM 585 O O . SER A 1 74 ? 1.030 6.346 3.303 1.00 82.81 74 SER A O 1
ATOM 587 N N . VAL A 1 75 ? -1.107 6.949 3.678 1.00 83.25 75 VAL A N 1
ATOM 588 C CA . VAL A 1 75 ? -0.956 8.387 3.458 1.00 83.25 75 VAL A CA 1
ATOM 589 C C . VAL A 1 75 ? -1.453 9.116 4.699 1.00 83.25 75 VAL A C 1
ATOM 591 O O . VAL A 1 75 ? -2.610 8.962 5.077 1.00 83.25 75 VAL A O 1
ATOM 594 N N . THR A 1 76 ? -0.569 9.881 5.334 1.00 77.25 76 THR A N 1
ATOM 595 C CA . THR A 1 76 ? -0.878 10.767 6.468 1.00 77.25 76 THR A CA 1
ATOM 596 C C . THR A 1 76 ? -1.004 12.204 5.986 1.00 77.25 76 THR A C 1
ATOM 598 O O . THR A 1 76 ? -0.301 12.542 5.001 1.00 77.25 76 THR A O 1
#